Protein AF-A0A1I3LJT5-F1 (afdb_monomer_lite)

Secondary structure (DSSP, 8-state):
---SPPBPS--EEEEESS-EEEE--BTT--HHHHHHH-TTEEEEEETT--EEEE----

Foldseek 3Di:
DPPDFAFDPWKKWFAFPVGIDIDTDTPVDAPVVVCVVPVRGQFIATPVRHTRDGDDDD

pLDDT: mean 92.94, std 10.51, range [49.44, 98.56]

Organism: NCBI:txid1114924

Radius of gyration: 11.95 Å; chains: 1; bounding box: 31×16×34 Å

Sequence (58 aa):
MKDTPVLLPTVWIMVTADGWYPIQPTDWCTPEIHAKLNDHVVRIEDAEGKTLWERTVQ

Structure (mmCIF, N/CA/C/O backbone):
data_AF-A0A1I3LJT5-F1
#
_entry.id   AF-A0A1I3LJT5-F1
#
loop_
_atom_site.group_PDB
_atom_site.id
_atom_site.type_symbol
_atom_site.label_atom_id
_atom_site.label_alt_id
_atom_site.label_comp_id
_atom_site.label_asym_id
_atom_site.label_entity_id
_atom_site.label_seq_id
_atom_site.pdbx_PDB_ins_code
_atom_site.Cartn_x
_atom_site.Cartn_y
_atom_site.Cartn_z
_atom_site.occupancy
_atom_site.B_iso_or_equiv
_atom_site.auth_seq_id
_atom_site.auth_comp_id
_atom_site.auth_asym_id
_atom_site.auth_atom_id
_atom_site.pdbx_PDB_model_num
ATOM 1 N N . MET A 1 1 ? 14.548 -0.701 -24.144 1.00 53.19 1 MET A N 1
ATOM 2 C CA . MET A 1 1 ? 13.534 -0.301 -23.148 1.00 53.19 1 MET A CA 1
ATOM 3 C C . MET A 1 1 ? 13.927 -0.987 -21.846 1.00 53.19 1 MET A C 1
ATOM 5 O O . MET A 1 1 ? 14.550 -2.039 -21.918 1.00 53.19 1 MET A O 1
ATOM 9 N N . LYS A 1 2 ? 13.740 -0.371 -20.671 1.00 56.91 2 LYS A N 1
ATOM 10 C CA . LYS A 1 2 ? 13.940 -1.107 -19.411 1.00 56.91 2 LYS A CA 1
ATOM 11 C C . LYS A 1 2 ? 12.667 -1.917 -19.193 1.00 56.91 2 LYS A C 1
ATOM 13 O O . LYS A 1 2 ? 11.686 -1.374 -18.705 1.00 56.91 2 LYS A O 1
ATOM 18 N N . ASP A 1 3 ? 12.676 -3.169 -19.636 1.00 79.25 3 ASP A N 1
ATOM 19 C CA . ASP A 1 3 ? 11.475 -4.015 -19.689 1.00 79.25 3 ASP A CA 1
ATOM 20 C C . ASP A 1 3 ? 11.105 -4.632 -18.330 1.00 79.25 3 ASP A C 1
ATOM 22 O O . ASP A 1 3 ? 10.143 -5.388 -18.230 1.00 79.25 3 ASP A O 1
ATOM 26 N N . THR A 1 4 ? 11.857 -4.334 -17.265 1.00 86.94 4 THR A N 1
ATOM 27 C CA . THR A 1 4 ? 11.633 -4.914 -15.937 1.00 86.94 4 THR A CA 1
ATOM 28 C C . THR A 1 4 ? 11.633 -3.828 -14.861 1.00 86.94 4 THR A C 1
ATOM 30 O O . THR A 1 4 ? 12.622 -3.094 -14.760 1.00 86.94 4 THR A O 1
ATOM 33 N N . PRO A 1 5 ? 10.559 -3.722 -14.059 1.00 91.00 5 PRO A N 1
ATOM 34 C CA . PRO A 1 5 ? 10.514 -2.812 -12.922 1.00 91.00 5 PRO A CA 1
ATOM 35 C C . PRO A 1 5 ? 11.548 -3.203 -11.858 1.00 91.00 5 PRO A C 1
ATOM 37 O O . PRO A 1 5 ? 11.829 -4.384 -11.643 1.00 91.00 5 PRO A O 1
ATOM 40 N N . VAL A 1 6 ? 12.116 -2.207 -11.183 1.00 95.31 6 VAL A N 1
ATOM 41 C CA . VAL A 1 6 ? 13.145 -2.395 -10.152 1.00 95.31 6 VAL A CA 1
ATOM 42 C C . VAL A 1 6 ? 12.487 -2.407 -8.780 1.00 95.31 6 VAL A C 1
ATOM 44 O O . VAL A 1 6 ? 11.699 -1.519 -8.467 1.00 95.31 6 VAL A O 1
ATOM 47 N N . LEU A 1 7 ? 12.828 -3.388 -7.941 1.00 96.31 7 LEU A N 1
ATOM 48 C CA .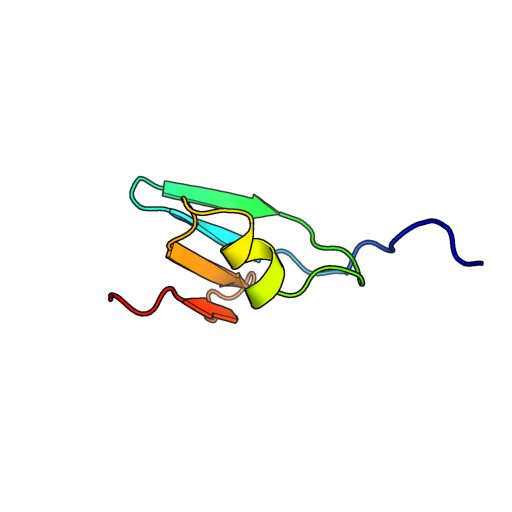 LEU A 1 7 ? 12.404 -3.410 -6.540 1.00 96.31 7 LEU A CA 1
ATOM 49 C C . LEU A 1 7 ? 13.001 -2.217 -5.791 1.00 96.31 7 LEU A C 1
ATOM 51 O O . LEU A 1 7 ? 14.213 -1.995 -5.818 1.00 96.31 7 LEU A O 1
ATOM 55 N N . LEU A 1 8 ? 12.154 -1.465 -5.097 1.00 95.75 8 LEU A N 1
ATOM 56 C CA . LEU A 1 8 ? 12.607 -0.376 -4.246 1.00 95.75 8 LEU A CA 1
ATOM 57 C C . LEU A 1 8 ? 13.164 -0.948 -2.931 1.00 95.75 8 LEU A C 1
ATOM 59 O O . LEU A 1 8 ? 12.644 -1.943 -2.414 1.00 95.75 8 LEU A O 1
ATOM 63 N N . PRO A 1 9 ? 14.201 -0.326 -2.343 1.00 96.00 9 PRO A N 1
ATOM 64 C CA . PRO A 1 9 ? 14.762 -0.739 -1.058 1.00 96.00 9 PRO A CA 1
ATOM 65 C C . PRO A 1 9 ? 13.886 -0.242 0.107 1.00 96.00 9 PRO A C 1
ATOM 67 O O . PRO A 1 9 ? 14.362 0.414 1.027 1.00 96.00 9 PRO A O 1
ATOM 70 N N . THR A 1 10 ? 12.582 -0.501 0.039 1.00 95.00 10 THR A N 1
ATOM 71 C CA . THR A 1 10 ? 11.591 -0.129 1.051 1.00 95.00 10 THR A CA 1
ATOM 72 C C . THR A 1 10 ? 10.578 -1.256 1.218 1.00 95.00 10 THR A C 1
ATOM 74 O O . THR A 1 10 ? 10.409 -2.084 0.324 1.00 95.00 10 THR A O 1
ATOM 77 N N . VAL A 1 11 ? 9.911 -1.287 2.366 1.00 97.50 11 VAL A N 1
ATOM 78 C CA . VAL A 1 11 ? 8.798 -2.192 2.648 1.00 97.50 11 VAL A CA 1
ATOM 79 C C . VAL A 1 11 ? 7.595 -1.334 2.987 1.00 97.50 11 VAL A C 1
ATOM 81 O O . VAL A 1 11 ? 7.703 -0.395 3.775 1.00 97.50 11 VAL A O 1
ATOM 84 N N . TRP A 1 12 ? 6.461 -1.665 2.384 1.00 98.19 12 TRP A N 1
ATOM 85 C CA . TRP A 1 12 ? 5.173 -1.098 2.751 1.00 98.19 12 TRP A CA 1
ATOM 86 C C . TRP A 1 12 ? 4.401 -2.103 3.586 1.00 98.19 12 TRP A C 1
ATOM 88 O O . TRP A 1 12 ? 4.377 -3.291 3.263 1.00 98.19 12 TRP A O 1
ATOM 98 N N . ILE A 1 13 ? 3.755 -1.623 4.637 1.00 98.50 13 ILE A N 1
ATOM 99 C CA . ILE A 1 13 ? 2.810 -2.387 5.437 1.00 98.50 13 ILE A CA 1
ATOM 100 C C . ILE A 1 13 ? 1.410 -2.037 4.949 1.00 98.50 13 ILE A C 1
ATOM 102 O O . ILE A 1 13 ? 0.941 -0.908 5.083 1.00 98.50 13 ILE A O 1
ATOM 106 N N . MET A 1 14 ? 0.750 -3.021 4.350 1.00 98.12 14 MET A N 1
ATOM 107 C CA . MET A 1 14 ? -0.606 -2.906 3.835 1.00 98.12 14 MET A CA 1
ATOM 108 C C . MET A 1 14 ? -1.563 -3.247 4.969 1.00 98.12 14 MET A C 1
ATOM 110 O O . MET A 1 14 ? -1.661 -4.405 5.373 1.00 98.12 14 MET A O 1
ATOM 114 N N . VAL A 1 15 ? -2.247 -2.243 5.503 1.00 98.06 15 VAL A N 1
ATOM 115 C CA . VAL A 1 15 ? -3.235 -2.400 6.570 1.00 98.06 15 VAL A CA 1
ATOM 116 C C . VAL A 1 15 ? -4.611 -2.595 5.942 1.00 98.06 15 VAL A C 1
ATOM 118 O O . VAL A 1 15 ? -5.009 -1.883 5.017 1.00 98.06 15 VAL A O 1
ATOM 121 N N . THR A 1 16 ? -5.346 -3.569 6.460 1.00 96.94 16 THR A N 1
ATOM 122 C CA . THR A 1 16 ? -6.693 -3.973 6.037 1.00 96.94 16 THR A CA 1
ATOM 123 C C . THR A 1 16 ? -7.645 -3.880 7.232 1.00 96.94 16 THR A C 1
ATOM 125 O O . THR A 1 16 ? -7.210 -3.595 8.348 1.00 96.94 16 THR A O 1
ATOM 128 N N . ALA A 1 17 ? -8.937 -4.136 7.025 1.00 96.12 17 ALA A N 1
ATOM 129 C CA . ALA A 1 17 ? -9.905 -4.163 8.125 1.00 96.12 17 ALA A CA 1
ATOM 130 C C . ALA A 1 17 ? -9.596 -5.250 9.178 1.00 96.12 17 ALA A C 1
ATOM 132 O O . ALA A 1 17 ? -9.849 -5.039 10.361 1.00 96.12 17 ALA A O 1
ATOM 133 N N . ASP A 1 18 ? -9.005 -6.372 8.753 1.00 96.31 18 ASP A N 1
ATOM 134 C CA . ASP A 1 18 ? -8.858 -7.580 9.578 1.00 96.31 18 ASP A CA 1
ATOM 135 C C . ASP A 1 18 ? -7.404 -7.883 9.979 1.00 96.31 18 ASP A C 1
ATOM 137 O O . ASP A 1 18 ? -7.129 -8.854 10.685 1.00 96.31 18 ASP A O 1
ATOM 141 N N . GLY A 1 19 ? -6.443 -7.075 9.526 1.00 97.25 19 GLY A N 1
ATOM 142 C CA . GLY A 1 19 ? -5.023 -7.323 9.765 1.00 97.25 19 GLY A CA 1
ATOM 143 C C . GLY A 1 19 ? -4.109 -6.535 8.837 1.00 97.25 19 GLY A C 1
ATOM 144 O O . GLY A 1 19 ? -4.491 -5.496 8.299 1.00 97.25 19 GLY A O 1
ATOM 145 N N . TRP A 1 20 ? -2.892 -7.033 8.634 1.00 97.88 20 TRP A N 1
ATOM 146 C CA . TRP A 1 20 ? -1.886 -6.377 7.803 1.00 97.88 20 TRP A CA 1
ATOM 147 C C . TRP A 1 20 ? -0.968 -7.386 7.108 1.00 97.88 20 TRP A C 1
ATOM 149 O O . TRP A 1 20 ? -0.819 -8.520 7.565 1.00 97.88 20 TRP A O 1
ATOM 159 N N . TYR A 1 21 ? -0.336 -6.968 6.011 1.00 97.62 21 TYR A N 1
ATOM 160 C CA . TYR A 1 21 ? 0.705 -7.743 5.331 1.00 97.62 21 TYR A CA 1
ATOM 161 C C . TYR A 1 21 ? 1.765 -6.830 4.694 1.00 97.62 21 TYR A C 1
ATOM 163 O O . TYR A 1 21 ? 1.431 -5.740 4.228 1.00 97.62 21 TYR A O 1
ATOM 171 N N . PRO A 1 22 ? 3.047 -7.237 4.659 1.00 97.62 22 PRO A N 1
ATOM 172 C CA . PRO A 1 22 ? 4.097 -6.445 4.035 1.00 97.62 22 PRO A CA 1
ATOM 173 C C . PRO A 1 22 ? 4.176 -6.692 2.522 1.00 97.62 22 PRO A C 1
ATOM 175 O O . PRO A 1 22 ? 3.940 -7.808 2.054 1.00 97.62 22 PRO A O 1
ATOM 178 N N . ILE A 1 23 ? 4.598 -5.682 1.762 1.00 97.00 23 ILE A N 1
ATOM 179 C CA . ILE A 1 23 ? 5.022 -5.822 0.362 1.00 97.00 23 ILE A CA 1
ATOM 180 C C . ILE A 1 23 ? 6.317 -5.049 0.101 1.00 97.00 23 ILE A C 1
ATOM 182 O O . ILE A 1 23 ? 6.603 -4.049 0.759 1.00 97.00 23 ILE A O 1
ATOM 186 N N . GLN A 1 24 ? 7.072 -5.479 -0.909 1.00 97.38 24 GLN A N 1
ATOM 187 C CA . GLN A 1 24 ? 8.162 -4.692 -1.480 1.00 97.38 24 GLN A CA 1
ATOM 188 C C . GLN A 1 24 ? 7.691 -4.094 -2.816 1.00 97.38 24 GLN A C 1
ATOM 190 O O . GLN A 1 24 ? 7.441 -4.852 -3.757 1.00 97.38 24 GLN A O 1
ATOM 195 N N . PRO A 1 25 ? 7.525 -2.765 -2.920 1.00 96.75 25 PRO A N 1
ATOM 196 C CA . PRO A 1 25 ? 7.070 -2.130 -4.150 1.00 96.75 25 PRO A CA 1
ATOM 197 C C . PRO A 1 25 ? 8.189 -2.072 -5.194 1.00 96.75 25 PRO A C 1
ATOM 199 O O . PRO A 1 25 ? 9.379 -2.181 -4.883 1.00 96.75 25 PRO A O 1
ATOM 202 N N . THR A 1 26 ? 7.802 -1.830 -6.443 1.00 96.31 26 THR A N 1
ATOM 203 C CA . THR A 1 26 ? 8.736 -1.463 -7.509 1.00 96.31 26 THR A CA 1
ATOM 204 C C . THR A 1 26 ? 8.694 0.030 -7.811 1.00 96.31 26 THR A C 1
ATOM 206 O O . THR A 1 26 ? 7.780 0.734 -7.385 1.00 96.31 26 THR A O 1
ATOM 209 N N . ASP A 1 27 ? 9.653 0.505 -8.604 1.00 94.69 27 ASP A N 1
ATOM 210 C CA . ASP A 1 27 ? 9.716 1.870 -9.140 1.00 94.69 27 ASP A CA 1
ATOM 211 C C . ASP A 1 27 ? 8.525 2.261 -10.036 1.00 94.69 27 ASP A C 1
ATOM 213 O O . ASP A 1 27 ? 8.379 3.431 -10.386 1.00 94.69 27 ASP A O 1
ATOM 217 N N . TRP A 1 28 ? 7.654 1.313 -10.393 1.00 93.31 28 TRP A N 1
ATOM 218 C CA . TRP A 1 28 ? 6.406 1.569 -11.125 1.00 93.31 28 TRP A CA 1
ATOM 219 C C . TRP A 1 28 ? 5.182 1.717 -10.211 1.00 93.31 28 TRP A C 1
ATOM 221 O O . TRP A 1 28 ? 4.111 2.097 -10.683 1.00 93.31 28 TRP A O 1
ATOM 231 N N . CYS A 1 29 ? 5.304 1.405 -8.919 1.00 94.06 29 CYS A N 1
ATOM 232 C CA . CYS A 1 29 ? 4.205 1.498 -7.963 1.00 94.06 29 CYS A CA 1
ATOM 233 C C . CYS A 1 29 ? 4.264 2.811 -7.174 1.00 94.06 29 CYS A C 1
ATOM 235 O O . CYS A 1 29 ? 5.309 3.175 -6.641 1.00 94.06 29 CYS A O 1
ATOM 237 N N . THR A 1 30 ? 3.113 3.463 -6.999 1.00 96.19 30 THR A N 1
ATOM 238 C CA . THR A 1 30 ? 2.908 4.469 -5.942 1.00 96.19 30 THR A CA 1
ATOM 239 C C . THR A 1 30 ? 1.876 3.954 -4.936 1.00 96.19 30 THR A C 1
ATOM 241 O O . THR A 1 30 ? 1.048 3.114 -5.317 1.00 96.19 30 THR A O 1
ATOM 244 N N . PRO A 1 31 ? 1.887 4.427 -3.675 1.00 96.94 31 PRO A N 1
ATOM 245 C CA . PRO A 1 31 ? 0.879 4.048 -2.686 1.00 96.94 31 PRO A CA 1
ATOM 246 C C . PRO A 1 31 ? -0.558 4.271 -3.185 1.00 96.94 31 PRO A C 1
ATOM 248 O O . PRO A 1 31 ? -1.402 3.393 -3.037 1.00 96.94 31 PRO A O 1
ATOM 251 N N . GLU A 1 32 ? -0.826 5.387 -3.867 1.00 96.06 32 GLU A N 1
ATOM 252 C CA . GLU A 1 32 ? -2.153 5.744 -4.384 1.00 96.06 32 GLU A CA 1
ATOM 253 C C . GLU A 1 32 ? -2.630 4.773 -5.468 1.00 96.06 32 GLU A C 1
ATOM 255 O O . GLU A 1 32 ? -3.771 4.306 -5.435 1.00 96.06 32 GLU A O 1
ATOM 260 N N . ILE A 1 33 ? -1.767 4.462 -6.444 1.00 95.19 33 ILE A N 1
ATOM 261 C CA .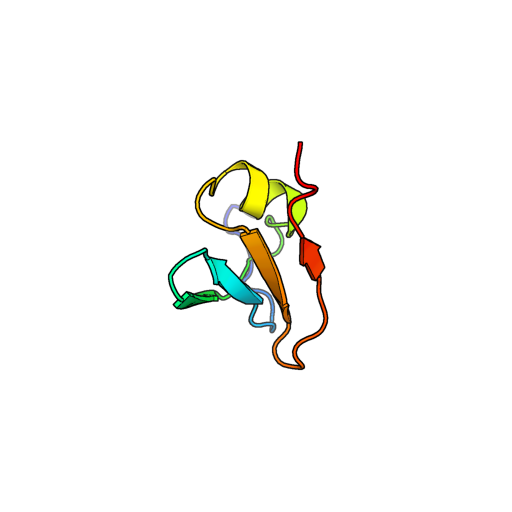 ILE A 1 33 ? -2.105 3.529 -7.528 1.00 95.19 33 ILE A CA 1
ATOM 262 C C . ILE A 1 33 ? -2.300 2.129 -6.950 1.00 95.19 33 ILE A C 1
ATOM 264 O O . ILE A 1 33 ? -3.273 1.455 -7.289 1.00 95.19 33 ILE A O 1
ATOM 268 N N . HIS A 1 34 ? -1.409 1.703 -6.055 1.00 95.69 34 HIS A N 1
ATOM 269 C CA . HIS A 1 34 ? -1.486 0.383 -5.449 1.00 95.69 34 HIS A CA 1
ATOM 270 C C . HIS A 1 34 ? -2.769 0.228 -4.622 1.00 95.69 34 HIS A C 1
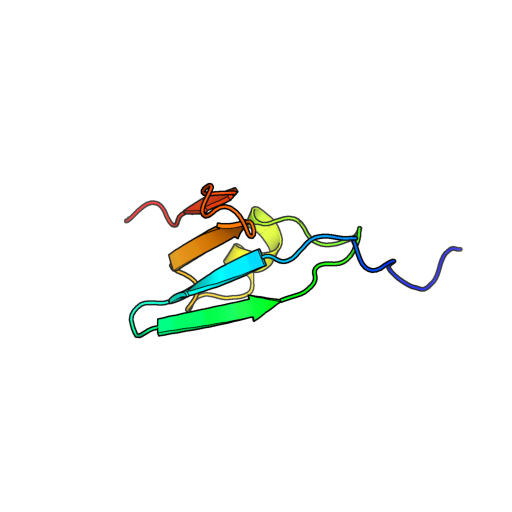ATOM 272 O O . HIS A 1 34 ? -3.492 -0.750 -4.800 1.00 95.69 34 HIS A O 1
ATOM 278 N N . ALA A 1 35 ? -3.109 1.212 -3.787 1.00 94.25 35 ALA A N 1
ATOM 279 C CA . ALA A 1 35 ? -4.337 1.208 -2.996 1.00 94.25 35 ALA A CA 1
ATOM 280 C C . ALA A 1 35 ? -5.613 1.270 -3.852 1.00 94.25 35 ALA A C 1
ATOM 282 O O . ALA A 1 35 ? -6.629 0.668 -3.510 1.00 94.25 35 ALA A O 1
ATOM 283 N N . LYS A 1 36 ? -5.580 1.967 -4.994 1.00 92.56 36 LYS A N 1
ATOM 284 C CA . LYS A 1 36 ? -6.708 1.989 -5.936 1.00 92.56 36 LYS A CA 1
ATOM 285 C C . LYS A 1 36 ? -6.983 0.611 -6.546 1.00 92.56 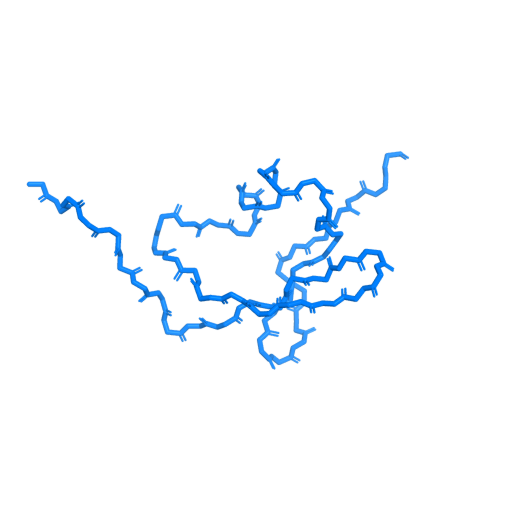36 LYS A C 1
ATOM 287 O O . LYS A 1 36 ? -8.137 0.297 -6.822 1.00 92.56 36 LYS A O 1
ATOM 292 N N . LEU A 1 37 ? -5.937 -0.183 -6.776 1.00 94.62 37 LEU A N 1
ATOM 293 C CA . LEU A 1 37 ? -6.037 -1.537 -7.332 1.00 94.62 37 LEU A CA 1
ATOM 294 C C . LEU A 1 37 ? -6.321 -2.613 -6.271 1.00 94.62 37 LEU A C 1
ATOM 296 O O . LEU A 1 37 ? -6.643 -3.738 -6.637 1.00 94.62 37 LEU A O 1
ATOM 300 N N . ASN A 1 38 ? -6.204 -2.276 -4.984 1.00 94.62 38 ASN A N 1
ATOM 301 C CA . ASN A 1 38 ? -6.406 -3.180 -3.854 1.00 94.62 38 ASN A CA 1
ATOM 302 C C . ASN A 1 38 ? -7.447 -2.573 -2.904 1.00 94.62 38 ASN A C 1
ATOM 304 O O . ASN A 1 38 ? -7.124 -1.811 -1.991 1.00 94.62 38 ASN A O 1
ATOM 308 N N . ASP A 1 39 ? -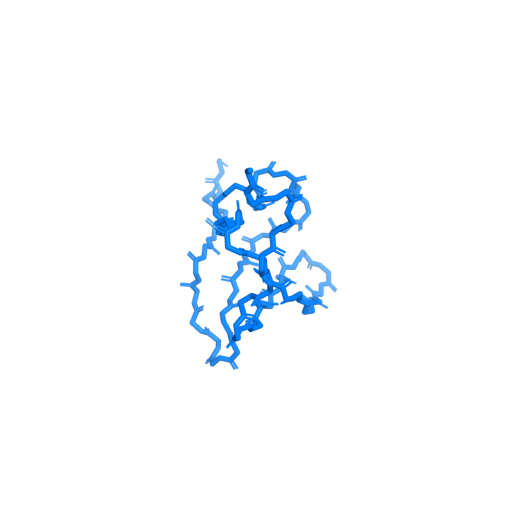8.717 -2.877 -3.152 1.00 94.38 39 ASP A N 1
ATOM 309 C CA . ASP A 1 39 ? -9.871 -2.315 -2.444 1.00 94.38 39 ASP A CA 1
ATOM 310 C C . ASP A 1 39 ? -9.913 -2.669 -0.950 1.00 94.38 39 ASP A C 1
ATOM 312 O O . ASP A 1 39 ? -10.355 -1.853 -0.140 1.00 94.38 39 ASP A O 1
ATOM 316 N N . HIS A 1 40 ? -9.384 -3.832 -0.576 1.00 95.44 40 HIS A N 1
ATOM 317 C CA . HIS A 1 40 ? -9.276 -4.292 0.810 1.00 95.44 40 HIS A CA 1
ATOM 318 C C . HIS A 1 40 ? -8.240 -3.528 1.649 1.00 95.44 40 HIS A C 1
ATOM 320 O O . HIS A 1 40 ? -8.266 -3.611 2.880 1.00 95.44 40 HIS A O 1
ATOM 326 N N . VAL A 1 41 ? -7.326 -2.782 1.018 1.00 97.06 41 VAL A N 1
ATOM 327 C CA . VAL A 1 41 ? -6.335 -1.960 1.725 1.00 97.06 41 VAL A CA 1
ATOM 328 C C . VAL A 1 41 ? -6.995 -0.664 2.194 1.00 97.06 41 VAL A C 1
ATOM 330 O O . VAL A 1 41 ? -7.539 0.111 1.397 1.00 97.06 41 VAL A O 1
ATOM 333 N N . VAL A 1 42 ? -6.934 -0.417 3.503 1.00 97.25 42 VAL A N 1
ATOM 334 C CA . VAL A 1 42 ? -7.478 0.790 4.146 1.00 97.25 42 VAL A CA 1
ATOM 335 C C . VAL A 1 42 ? -6.393 1.819 4.447 1.00 97.25 42 VAL A C 1
ATOM 337 O O . VAL A 1 42 ? -6.674 3.014 4.428 1.00 97.25 42 VAL A O 1
ATOM 340 N N . ARG A 1 43 ? -5.148 1.378 4.662 1.00 97.88 43 ARG A N 1
ATOM 341 C CA . ARG A 1 43 ? -3.989 2.246 4.895 1.00 97.88 43 ARG A CA 1
ATOM 342 C C . ARG A 1 43 ? -2.701 1.568 4.426 1.00 97.88 43 ARG A C 1
ATOM 344 O O . ARG A 1 43 ? -2.590 0.347 4.468 1.00 97.88 43 ARG A O 1
ATOM 351 N N . ILE A 1 44 ? -1.741 2.361 3.966 1.00 98.44 44 ILE A N 1
ATOM 352 C CA . ILE A 1 44 ? -0.383 1.931 3.632 1.00 98.44 44 ILE A CA 1
ATOM 353 C C . ILE A 1 44 ? 0.576 2.705 4.531 1.00 98.44 44 ILE A C 1
ATOM 355 O O . ILE A 1 44 ? 0.551 3.937 4.543 1.00 98.44 44 ILE A O 1
ATOM 359 N N . GLU A 1 45 ? 1.424 1.987 5.256 1.00 98.56 45 GLU A N 1
ATOM 360 C CA . GLU A 1 45 ? 2.468 2.540 6.122 1.00 98.56 45 GLU A CA 1
ATOM 361 C C . GLU A 1 45 ? 3.857 2.143 5.601 1.00 98.56 45 GLU A C 1
ATOM 363 O O . GLU A 1 45 ? 3.996 1.147 4.888 1.00 98.56 45 GLU A O 1
ATOM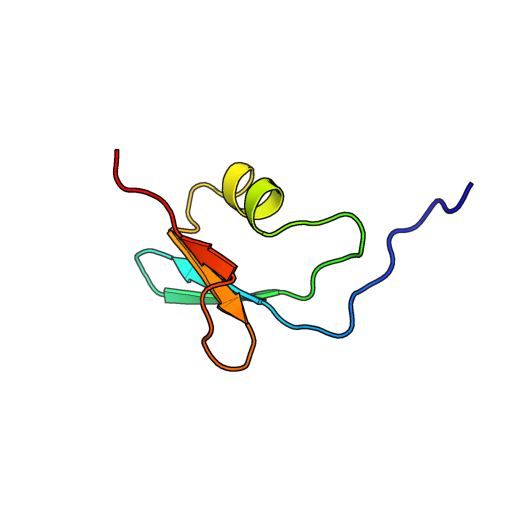 368 N N . ASP A 1 46 ? 4.897 2.904 5.935 1.00 97.81 46 ASP A N 1
ATOM 369 C CA . ASP A 1 46 ? 6.278 2.435 5.788 1.00 97.81 46 ASP A CA 1
ATOM 370 C C . ASP A 1 46 ? 6.713 1.562 6.980 1.00 97.81 46 ASP A C 1
ATOM 372 O O . ASP A 1 46 ? 5.959 1.324 7.924 1.00 97.81 46 ASP A O 1
ATOM 376 N N . ALA A 1 47 ? 7.950 1.061 6.937 1.00 95.31 47 ALA A N 1
ATOM 377 C CA . ALA A 1 47 ? 8.506 0.211 7.990 1.00 95.31 47 ALA A CA 1
ATOM 378 C C . ALA A 1 47 ? 8.637 0.907 9.362 1.00 95.31 47 ALA A C 1
ATOM 380 O O . ALA A 1 47 ? 8.820 0.225 10.370 1.00 95.31 47 ALA A O 1
ATOM 381 N N . GLU A 1 48 ? 8.555 2.238 9.410 1.00 96.38 48 GLU A N 1
ATOM 382 C CA . GLU A 1 48 ? 8.595 3.034 10.640 1.00 96.38 48 GLU A CA 1
ATOM 383 C C . GLU A 1 48 ? 7.182 3.362 11.158 1.00 96.38 48 GLU A C 1
ATOM 385 O O . GLU A 1 48 ? 7.035 4.001 12.200 1.00 96.38 48 GLU A O 1
ATOM 390 N N . GLY A 1 49 ? 6.134 2.908 10.459 1.00 94.88 49 GLY A N 1
ATOM 391 C CA . GLY A 1 49 ? 4.734 3.162 10.799 1.00 94.88 49 GLY A CA 1
ATOM 392 C C . GLY A 1 49 ? 4.215 4.515 10.307 1.00 94.88 49 GLY A C 1
ATOM 393 O O . GLY A 1 49 ? 3.140 4.953 10.719 1.00 94.88 49 GLY A O 1
ATOM 394 N N . LYS A 1 50 ? 4.949 5.217 9.434 1.00 97.94 50 LYS A N 1
ATOM 395 C CA . LYS A 1 50 ? 4.466 6.468 8.843 1.00 97.94 50 LYS A CA 1
ATOM 396 C C . LYS A 1 50 ? 3.459 6.159 7.741 1.00 97.94 50 LYS A C 1
ATOM 398 O O . LYS A 1 50 ? 3.762 5.445 6.787 1.00 97.94 50 LYS A O 1
ATOM 403 N N . THR A 1 51 ? 2.288 6.784 7.820 1.00 98.06 51 THR A N 1
ATOM 404 C CA . THR A 1 51 ? 1.258 6.695 6.780 1.00 98.06 51 THR A CA 1
ATOM 405 C C . THR A 1 51 ? 1.756 7.277 5.456 1.00 98.06 51 THR A C 1
ATOM 407 O O . THR A 1 51 ? 2.051 8.470 5.355 1.00 98.06 51 THR A O 1
ATOM 410 N N . LEU A 1 52 ? 1.813 6.431 4.430 1.00 97.50 52 LEU A N 1
ATOM 411 C CA . LEU A 1 52 ? 2.079 6.806 3.041 1.00 97.50 52 LEU A CA 1
ATOM 412 C C . LEU A 1 52 ? 0.782 7.107 2.290 1.00 97.50 52 LEU A C 1
ATOM 414 O O . LEU A 1 52 ? 0.756 7.970 1.419 1.00 97.50 52 LEU A O 1
ATOM 418 N N . TRP A 1 53 ? -0.292 6.396 2.634 1.00 97.75 53 TRP A N 1
ATOM 419 C CA . TRP A 1 53 ? -1.621 6.578 2.062 1.00 97.75 53 TRP A CA 1
ATOM 420 C C . TRP A 1 53 ? -2.691 6.051 3.021 1.00 97.75 53 TRP A C 1
ATOM 422 O O . TRP A 1 53 ? -2.471 5.044 3.686 1.00 97.75 53 TRP A O 1
ATOM 432 N N . GLU A 1 54 ? -3.864 6.681 3.066 1.00 97.06 54 GLU A N 1
ATOM 433 C CA . GLU A 1 54 ? -5.022 6.205 3.830 1.00 97.06 54 GLU A CA 1
ATOM 434 C C . GLU A 1 54 ? -6.312 6.448 3.043 1.00 97.06 54 GLU A C 1
ATOM 436 O O . GLU A 1 54 ? -6.457 7.460 2.349 1.00 97.06 54 GLU A O 1
ATOM 441 N N . ARG A 1 55 ? -7.258 5.509 3.140 1.00 93.69 55 ARG A N 1
ATOM 442 C CA . ARG A 1 55 ? -8.558 5.621 2.487 1.00 93.69 55 ARG A CA 1
ATOM 443 C C . ARG A 1 55 ? -9.361 6.709 3.189 1.00 93.69 55 ARG A C 1
ATOM 445 O O . ARG A 1 55 ? -9.753 6.560 4.342 1.00 93.69 55 ARG A O 1
ATOM 452 N N . THR A 1 56 ? -9.661 7.787 2.477 1.00 87.38 56 THR A N 1
ATOM 453 C CA . THR A 1 56 ? -10.665 8.745 2.936 1.00 87.38 56 THR A CA 1
ATOM 454 C C . THR A 1 56 ? -12.010 8.033 2.938 1.00 87.38 56 THR A C 1
ATOM 456 O O . THR A 1 56 ? -12.479 7.613 1.877 1.00 87.38 56 THR A O 1
ATOM 459 N N . VAL A 1 57 ? -12.597 7.851 4.120 1.00 67.00 57 VAL A N 1
ATOM 460 C CA . VAL A 1 57 ? -13.979 7.384 4.276 1.00 67.00 57 VAL A CA 1
ATOM 461 C C . VAL A 1 57 ? -14.869 8.260 3.388 1.00 67.00 57 VAL A C 1
ATOM 463 O O . VAL A 1 57 ? -14.812 9.486 3.501 1.00 67.00 57 VAL A O 1
ATOM 466 N N . GLN A 1 58 ? -15.593 7.640 2.453 1.00 49.44 58 GLN A N 1
ATOM 467 C CA . GLN A 1 58 ? -16.661 8.310 1.706 1.00 49.44 58 GLN A CA 1
ATOM 468 C C . GLN A 1 58 ? -17.880 8.505 2.601 1.00 49.44 58 GLN A C 1
ATOM 470 O O . GLN A 1 58 ? -18.152 7.592 3.414 1.00 49.44 58 GLN A O 1
#